Protein AF-A0A2N2TNE8-F1 (afdb_monomer_lite)

Secondary structure (DSSP, 8-state):
-EEEEEEETTEEEEEEEEETT--EEEEEE--SS---TT-SS-SS-TT-GGGSEEEEETTEEEEEEEEES--SSS--EEEEEEETTEEEEEEEEEPPSSTTSPPEEEEEESS-EEEEEEEETTEEEEEEEETTEEEEEEEES-SS-SS-EEEEE--TTS-HHHHHHHHHHHHHHHT-

pLDDT: mean 89.29, std 9.6, range [56.72, 98.25]

Sequence (176 aa):
MLTIRQRSVFSGFHYQVVNDSGTVLADLTWPNYAQARNARLKWHKPGSPDGDLKIEMPQGIYRIGFEFLTRAYANDVRFLLQQGDDVLAMAEVLFPKDGIKRHEIFLRHPLAGRLVRANRWARVRYLLESDGQVIGSIEEPHWFSMKRQLSIDLPNDMPVPVQTFLAFLVINSAFR

Structure (mmCIF, N/CA/C/O backbone):
data_AF-A0A2N2TNE8-F1
#
_entry.id   AF-A0A2N2TNE8-F1
#
loop_
_atom_site.group_PDB
_atom_site.id
_atom_site.type_symbol
_atom_site.label_atom_id
_atom_site.label_alt_id
_atom_site.label_comp_id
_atom_site.label_asym_id
_atom_site.label_entity_id
_atom_site.label_seq_id
_atom_site.pdbx_PDB_ins_code
_atom_site.Cartn_x
_atom_site.Cartn_y
_atom_site.Cartn_z
_atom_site.occupancy
_atom_site.B_iso_or_equiv
_atom_site.auth_seq_id
_atom_site.auth_comp_id
_atom_site.auth_asym_id
_atom_site.auth_atom_id
_atom_site.pdbx_PDB_model_num
ATOM 1 N N . MET A 1 1 ? -10.145 -1.047 14.096 1.00 89.50 1 MET A N 1
ATOM 2 C CA . MET A 1 1 ? -10.112 -0.325 12.808 1.00 89.50 1 MET A CA 1
ATOM 3 C C . MET A 1 1 ? -8.871 0.566 12.787 1.00 89.50 1 MET A C 1
ATOM 5 O O . MET A 1 1 ? -8.342 0.912 13.841 1.00 89.50 1 MET A O 1
ATOM 9 N N . LEU A 1 2 ? -8.326 0.860 11.605 1.00 95.75 2 LEU A N 1
ATOM 10 C CA . LEU A 1 2 ? -7.214 1.803 11.455 1.00 95.75 2 LEU A CA 1
ATOM 11 C C . LEU A 1 2 ? -7.673 3.021 10.660 1.00 95.75 2 LEU A C 1
ATOM 13 O O . LEU A 1 2 ? -8.580 2.947 9.833 1.00 95.75 2 LEU A O 1
ATOM 17 N N . THR A 1 3 ? -7.022 4.151 10.891 1.00 95.94 3 THR A N 1
ATOM 18 C CA . THR A 1 3 ? -7.197 5.357 10.086 1.00 95.94 3 THR A CA 1
ATOM 19 C C . THR A 1 3 ? -5.849 5.791 9.539 1.00 95.94 3 THR A C 1
ATOM 21 O O . THR A 1 3 ? -4.882 5.919 10.285 1.00 95.94 3 THR A O 1
ATOM 24 N N . ILE A 1 4 ? -5.787 6.069 8.240 1.00 95.06 4 ILE A N 1
ATOM 25 C CA . ILE A 1 4 ? -4.648 6.740 7.618 1.00 95.06 4 ILE A CA 1
ATOM 26 C C . ILE A 1 4 ? -5.025 8.173 7.310 1.00 95.06 4 ILE A C 1
ATOM 28 O O . ILE A 1 4 ? -6.012 8.430 6.632 1.00 95.06 4 ILE A O 1
ATOM 32 N N . ARG A 1 5 ? -4.234 9.123 7.795 1.00 93.25 5 ARG A N 1
ATOM 33 C CA . ARG A 1 5 ? -4.476 10.550 7.580 1.00 93.25 5 ARG A CA 1
ATOM 34 C C . ARG A 1 5 ? -3.229 11.233 7.068 1.00 93.25 5 ARG A C 1
ATOM 36 O O . ARG A 1 5 ? -2.135 10.994 7.569 1.00 93.25 5 ARG A O 1
ATOM 43 N N . GLN A 1 6 ? -3.394 12.115 6.098 1.00 92.56 6 GLN A N 1
ATOM 44 C CA . GLN A 1 6 ? -2.319 12.982 5.640 1.00 92.56 6 GLN A CA 1
ATOM 45 C C . GLN A 1 6 ? -1.803 13.799 6.831 1.00 92.56 6 GLN A C 1
ATOM 47 O O . GLN A 1 6 ? -2.600 14.282 7.632 1.00 92.56 6 GLN A O 1
ATOM 52 N N . ARG A 1 7 ? -0.490 13.960 7.002 1.00 89.94 7 ARG A N 1
ATOM 53 C CA . ARG A 1 7 ? 0.071 14.689 8.152 1.00 89.94 7 ARG A CA 1
ATOM 54 C C . ARG A 1 7 ? -0.228 16.185 8.049 1.00 89.94 7 ARG A C 1
ATOM 56 O O . ARG A 1 7 ? -0.694 16.794 9.014 1.00 89.94 7 ARG A O 1
ATOM 63 N N . SER A 1 8 ? -0.030 16.754 6.861 1.00 85.06 8 SER A N 1
ATOM 64 C CA . SER A 1 8 ? -0.192 18.180 6.562 1.00 85.06 8 SER A CA 1
ATOM 65 C C . SER A 1 8 ? -0.768 18.389 5.165 1.00 85.06 8 SER A C 1
ATOM 67 O O . SER A 1 8 ? -0.404 17.663 4.248 1.00 85.06 8 SER A O 1
ATOM 69 N N . VAL A 1 9 ? -1.591 19.425 4.981 1.00 78.00 9 VAL A N 1
ATOM 70 C CA . VAL A 1 9 ? -2.107 19.838 3.659 1.00 78.00 9 VAL A CA 1
ATOM 71 C C . VAL A 1 9 ? -0.988 20.274 2.704 1.00 78.00 9 VAL A C 1
ATOM 73 O O . VAL A 1 9 ? -1.128 20.167 1.492 1.00 78.00 9 VAL A O 1
ATOM 76 N N . PHE A 1 10 ? 0.154 20.701 3.255 1.00 76.00 10 PHE A N 1
ATOM 77 C CA . PHE A 1 10 ? 1.342 21.112 2.502 1.00 76.00 10 PHE A CA 1
ATOM 78 C C . PHE A 1 10 ? 2.277 19.944 2.154 1.00 76.00 10 PHE A C 1
ATOM 80 O O . PHE A 1 10 ? 3.270 20.138 1.462 1.00 76.00 10 PHE A O 1
ATOM 87 N N . SER A 1 11 ? 1.979 18.732 2.636 1.00 76.81 11 SER A N 1
ATOM 88 C CA . SER A 1 11 ? 2.728 17.518 2.311 1.00 76.81 11 SER A CA 1
ATOM 89 C C . SER A 1 11 ? 1.769 16.440 1.818 1.00 76.81 11 SER A C 1
ATOM 91 O O . SER A 1 11 ? 1.131 15.741 2.605 1.00 76.81 11 SER A O 1
ATOM 93 N N . GLY A 1 12 ? 1.658 16.298 0.494 1.00 77.25 12 GLY A N 1
ATOM 94 C CA . GLY A 1 12 ? 0.867 15.243 -0.162 1.00 77.25 12 GLY A CA 1
ATOM 95 C C . GLY A 1 12 ? 1.447 13.832 -0.012 1.00 77.25 12 GLY A C 1
ATOM 96 O O . GLY A 1 12 ? 0.840 12.867 -0.470 1.00 77.25 12 GLY A O 1
ATOM 97 N N . PHE A 1 13 ? 2.609 13.726 0.635 1.00 86.69 13 PHE A N 1
ATOM 98 C CA . PHE A 1 13 ? 3.526 12.590 0.598 1.00 86.69 13 PHE A CA 1
ATOM 99 C C . PHE A 1 13 ? 3.894 12.063 1.991 1.00 86.69 13 PHE A C 1
ATOM 101 O O . PHE A 1 13 ? 4.771 11.213 2.107 1.00 86.69 13 PHE A O 1
ATOM 108 N N . HIS A 1 14 ? 3.243 12.560 3.048 1.00 93.69 14 HIS A N 1
ATOM 109 C CA . HIS A 1 14 ? 3.429 12.089 4.422 1.00 93.69 14 HIS A CA 1
ATOM 110 C C . HIS A 1 14 ? 2.069 11.818 5.058 1.00 93.69 14 HIS A C 1
ATOM 112 O O . HIS A 1 14 ? 1.245 12.725 5.193 1.00 93.69 14 HIS A O 1
ATOM 118 N N . TYR A 1 15 ? 1.843 10.575 5.469 1.00 95.25 15 TYR A N 1
ATOM 119 C CA . TYR A 1 15 ? 0.641 10.111 6.144 1.00 95.25 15 TYR A CA 1
ATOM 120 C C . TYR A 1 15 ? 0.982 9.443 7.476 1.00 95.25 15 TYR A C 1
ATOM 122 O O . TYR A 1 15 ? 2.056 8.879 7.642 1.00 95.25 15 TYR A O 1
ATOM 130 N N . GLN A 1 16 ? 0.045 9.484 8.415 1.00 96.75 16 GLN A N 1
ATOM 131 C CA . GLN A 1 16 ? 0.116 8.787 9.694 1.00 96.75 16 GLN A CA 1
ATOM 132 C C . GLN A 1 16 ? -0.940 7.695 9.746 1.00 96.75 16 GLN A C 1
ATOM 134 O O . GLN A 1 16 ? -2.097 7.945 9.398 1.00 96.75 16 GLN A O 1
ATOM 139 N N . VAL A 1 17 ? -0.548 6.525 10.235 1.00 97.19 17 VAL A N 1
ATOM 140 C CA . VAL A 1 17 ? -1.446 5.425 10.584 1.00 97.19 17 VAL A CA 1
ATOM 141 C C . VAL A 1 17 ? -1.777 5.552 12.064 1.00 97.19 17 VAL A C 1
ATOM 143 O O . VAL A 1 17 ? -0.874 5.580 12.901 1.00 97.19 17 VAL A O 1
ATOM 146 N N . VAL A 1 18 ? -3.060 5.633 12.397 1.00 97.25 18 VAL A N 1
ATOM 147 C CA . VAL A 1 18 ? -3.547 5.699 13.777 1.00 97.25 18 VAL A CA 1
ATOM 148 C C . VAL A 1 18 ? -4.566 4.599 14.047 1.00 97.25 18 VAL A C 1
ATOM 150 O O . VAL A 1 18 ? -5.293 4.183 13.144 1.00 97.25 18 VAL A O 1
ATOM 153 N N . ASN A 1 19 ? -4.615 4.127 15.287 1.00 95.38 19 ASN A N 1
ATOM 154 C CA . ASN A 1 19 ? -5.663 3.218 15.750 1.00 95.38 19 ASN A CA 1
ATOM 155 C C . ASN A 1 19 ? -6.922 3.987 16.201 1.00 95.38 19 ASN A C 1
ATOM 157 O O . ASN A 1 19 ? -6.963 5.221 16.176 1.00 95.38 19 ASN A O 1
ATOM 161 N N . ASP A 1 20 ? -7.930 3.249 16.668 1.00 92.25 20 ASP A N 1
ATOM 162 C CA . ASP A 1 20 ? -9.203 3.808 17.142 1.00 92.25 20 ASP A CA 1
ATOM 163 C C . ASP A 1 20 ? -9.067 4.706 18.387 1.00 92.25 20 ASP A C 1
ATOM 165 O O . ASP A 1 20 ? -9.881 5.605 18.583 1.00 92.25 20 ASP A O 1
ATOM 169 N N . SER A 1 21 ? -8.018 4.528 19.204 1.00 94.38 21 SER A N 1
ATOM 170 C CA . SER A 1 21 ? -7.720 5.417 20.340 1.00 94.38 21 SER A CA 1
ATOM 171 C C . SER A 1 21 ? -6.971 6.693 19.936 1.00 94.38 21 SER A C 1
ATOM 173 O O . SER A 1 21 ? -6.662 7.521 20.791 1.00 94.38 21 SER A O 1
ATOM 175 N N . GLY A 1 22 ? -6.647 6.864 18.650 1.00 93.19 22 GLY A N 1
ATOM 176 C CA . GLY A 1 22 ? -5.883 8.000 18.132 1.00 93.19 22 GLY A CA 1
ATOM 177 C C . GLY A 1 22 ? -4.367 7.892 18.328 1.00 93.19 22 GLY A C 1
ATOM 178 O O . GLY A 1 22 ? -3.643 8.837 18.003 1.00 93.19 22 GLY A O 1
ATOM 179 N N . THR A 1 23 ? -3.870 6.757 18.821 1.00 96.31 23 THR A N 1
ATOM 180 C CA . THR A 1 23 ? -2.439 6.470 18.957 1.00 96.31 23 THR A CA 1
ATOM 181 C C . THR A 1 23 ? -1.819 6.283 17.577 1.00 96.31 23 THR A C 1
ATOM 183 O O . THR A 1 23 ? -2.334 5.523 16.755 1.00 96.31 23 THR A O 1
ATOM 186 N N . VAL A 1 24 ? -0.699 6.961 17.321 1.00 97.06 24 VAL A N 1
ATOM 187 C CA . VAL A 1 24 ? 0.070 6.794 16.082 1.00 97.06 24 VAL A CA 1
ATOM 188 C C . VAL A 1 24 ? 0.817 5.465 16.125 1.00 97.06 24 VAL A C 1
ATOM 190 O O . VAL A 1 24 ? 1.565 5.203 17.063 1.00 97.06 24 VAL A O 1
ATOM 193 N N . LEU A 1 25 ? 0.603 4.636 15.105 1.00 97.56 25 LEU A N 1
ATOM 194 C CA . LEU A 1 25 ? 1.254 3.337 14.939 1.00 97.56 25 LEU A CA 1
ATOM 195 C C . LEU A 1 25 ? 2.391 3.377 13.916 1.00 97.56 25 LEU A C 1
ATOM 197 O O . LEU A 1 25 ? 3.331 2.593 14.029 1.00 97.56 25 LEU A O 1
ATOM 201 N N . ALA A 1 26 ? 2.277 4.240 12.901 1.00 97.75 26 ALA A N 1
ATOM 202 C CA . ALA A 1 26 ? 3.266 4.341 11.838 1.00 97.75 26 ALA A CA 1
ATOM 203 C C . ALA A 1 26 ? 3.229 5.686 11.101 1.00 97.75 26 ALA A C 1
ATOM 205 O O . ALA A 1 26 ? 2.180 6.335 11.022 1.00 97.75 26 ALA A O 1
ATOM 206 N N . ASP A 1 27 ? 4.346 6.029 10.469 1.00 97.31 27 ASP A N 1
ATOM 207 C CA . ASP A 1 27 ? 4.467 7.104 9.485 1.00 97.31 27 ASP A CA 1
ATOM 208 C C . ASP A 1 27 ? 4.737 6.510 8.095 1.00 97.31 27 ASP A C 1
ATOM 210 O O . ASP A 1 27 ? 5.670 5.736 7.915 1.00 97.31 27 ASP A O 1
ATOM 214 N N . LEU A 1 28 ? 3.922 6.868 7.102 1.00 96.81 28 LEU A N 1
ATOM 215 C CA . LEU A 1 28 ? 4.097 6.505 5.696 1.00 96.81 28 LEU A CA 1
ATOM 216 C C . LEU A 1 28 ? 4.601 7.725 4.916 1.00 96.81 28 LEU A C 1
ATOM 218 O O . LEU A 1 28 ? 3.894 8.733 4.818 1.00 96.81 28 LEU A O 1
ATOM 222 N N . THR A 1 29 ? 5.779 7.607 4.307 1.00 95.19 29 THR A N 1
ATOM 223 C CA . THR A 1 29 ? 6.472 8.719 3.643 1.00 95.19 29 THR A CA 1
ATOM 224 C C . THR A 1 29 ? 6.957 8.323 2.250 1.00 95.19 29 THR A C 1
ATOM 226 O O . THR A 1 29 ? 7.603 7.287 2.074 1.00 95.19 29 THR A O 1
ATOM 229 N N . TRP A 1 30 ? 6.672 9.158 1.249 1.00 92.50 30 TRP A N 1
ATOM 230 C CA . TRP A 1 30 ? 7.237 9.016 -0.093 1.00 92.50 30 TRP A CA 1
ATOM 231 C C . TRP A 1 30 ? 8.607 9.701 -0.160 1.00 92.50 30 TRP A C 1
ATOM 233 O O . TRP A 1 30 ? 8.801 10.749 0.461 1.00 92.50 30 TRP A O 1
ATOM 243 N N . PRO A 1 31 ? 9.549 9.166 -0.951 1.00 89.19 31 PRO A N 1
ATOM 244 C CA . PRO A 1 31 ? 10.795 9.859 -1.233 1.00 89.19 31 PRO A CA 1
ATOM 245 C C . PRO A 1 31 ? 10.551 11.035 -2.187 1.00 89.19 31 PRO A C 1
ATOM 247 O O . PRO A 1 31 ? 9.605 11.030 -2.974 1.00 89.19 31 PRO A O 1
ATOM 250 N N . ASN A 1 32 ? 11.470 12.004 -2.191 1.00 84.62 32 ASN A N 1
ATOM 251 C CA . ASN A 1 32 ? 11.444 13.106 -3.163 1.00 84.62 32 ASN A CA 1
ATOM 252 C C . ASN A 1 32 ? 11.523 12.598 -4.614 1.00 84.62 32 ASN A C 1
ATOM 254 O O . ASN A 1 32 ? 10.891 13.156 -5.506 1.00 84.62 32 ASN A O 1
ATOM 258 N N . TYR A 1 33 ? 12.282 11.519 -4.837 1.00 85.69 33 TYR A N 1
ATOM 259 C CA . TYR A 1 33 ? 12.426 10.863 -6.134 1.00 85.69 33 TYR A CA 1
ATOM 260 C C . TYR A 1 33 ? 12.266 9.356 -5.964 1.00 85.69 33 TYR A C 1
ATOM 262 O O . TYR A 1 33 ? 13.212 8.662 -5.588 1.00 85.69 33 TYR A O 1
ATOM 270 N N . ALA A 1 34 ? 11.062 8.853 -6.234 1.00 90.00 34 ALA A N 1
ATOM 271 C CA . ALA A 1 34 ? 10.801 7.419 -6.248 1.00 90.00 34 ALA A CA 1
ATOM 272 C C . ALA A 1 34 ? 11.492 6.769 -7.458 1.00 90.00 34 ALA A C 1
ATOM 274 O O . ALA A 1 34 ? 11.449 7.307 -8.567 1.00 90.00 34 ALA A O 1
ATOM 275 N N . GLN A 1 35 ? 12.119 5.609 -7.263 1.00 91.19 35 GLN A N 1
ATOM 276 C CA . GLN A 1 35 ? 12.894 4.943 -8.311 1.00 91.19 35 GLN A CA 1
ATOM 277 C C . GLN A 1 35 ? 12.478 3.484 -8.471 1.00 91.19 35 GLN A C 1
ATOM 279 O O . GLN A 1 35 ? 12.605 2.689 -7.546 1.00 91.19 35 GLN A O 1
ATOM 284 N N . ALA A 1 36 ? 12.065 3.113 -9.686 1.00 90.94 36 ALA A N 1
ATOM 285 C CA . ALA A 1 36 ? 11.787 1.719 -10.002 1.00 90.94 36 ALA A CA 1
ATOM 286 C C . ALA A 1 36 ? 13.069 0.879 -9.887 1.00 90.94 36 ALA A C 1
ATOM 288 O O . ALA A 1 36 ? 14.131 1.266 -10.387 1.00 90.94 36 ALA A O 1
ATOM 289 N N . ARG A 1 37 ? 12.964 -0.320 -9.315 1.00 90.62 37 ARG A N 1
ATOM 290 C CA . ARG A 1 37 ? 14.097 -1.243 -9.127 1.00 90.62 37 ARG A CA 1
ATOM 291 C C . ARG A 1 37 ? 14.774 -1.624 -10.441 1.00 90.62 37 ARG A C 1
ATOM 293 O O . ARG A 1 37 ? 15.996 -1.757 -10.506 1.00 90.62 37 ARG A O 1
ATOM 300 N N . ASN A 1 38 ? 13.983 -1.715 -11.506 1.00 90.69 38 ASN A N 1
ATOM 301 C CA . ASN A 1 38 ? 14.423 -2.032 -12.860 1.00 90.69 38 ASN A CA 1
ATOM 302 C C . ASN A 1 38 ? 14.543 -0.799 -13.786 1.00 90.69 38 ASN A C 1
ATOM 304 O O . ASN A 1 38 ? 14.547 -0.946 -15.015 1.00 90.69 38 ASN A O 1
ATOM 308 N N . ALA A 1 39 ? 14.648 0.415 -13.227 1.00 87.19 39 ALA A N 1
ATOM 309 C CA . ALA A 1 39 ? 14.909 1.632 -13.997 1.00 87.19 39 ALA A CA 1
ATOM 310 C C . ALA A 1 39 ? 16.283 1.580 -14.693 1.00 87.19 39 ALA A C 1
ATOM 312 O O . ALA A 1 39 ? 17.275 1.134 -14.111 1.00 87.19 39 ALA A O 1
ATOM 313 N N . ARG A 1 40 ? 16.343 2.058 -15.947 1.00 84.69 40 ARG A N 1
ATOM 314 C CA . ARG A 1 40 ? 17.600 2.176 -16.715 1.00 84.69 40 ARG A CA 1
ATOM 315 C C . ARG A 1 40 ? 18.449 3.353 -16.239 1.00 84.69 40 ARG A C 1
ATOM 317 O O . ARG A 1 40 ? 19.643 3.193 -16.026 1.00 84.69 40 ARG A O 1
ATOM 324 N N . LEU A 1 41 ? 17.819 4.515 -16.074 1.00 84.62 41 LEU A N 1
ATOM 325 C CA . LEU A 1 41 ? 18.438 5.700 -15.490 1.00 84.62 41 LEU A CA 1
ATOM 326 C C . LEU A 1 41 ? 18.132 5.712 -13.998 1.00 84.62 41 LEU A C 1
ATOM 328 O O . LEU A 1 41 ? 16.975 5.555 -13.606 1.00 84.62 41 LEU A O 1
ATOM 332 N N . LYS A 1 42 ? 19.177 5.856 -13.185 1.00 86.19 42 LYS A N 1
ATOM 333 C CA . LYS A 1 42 ? 19.087 5.760 -11.732 1.00 86.19 42 LYS A CA 1
ATOM 334 C C . LYS A 1 42 ? 19.612 7.042 -11.094 1.00 86.19 42 LYS A C 1
ATOM 336 O O . LYS A 1 42 ? 20.762 7.407 -11.310 1.00 86.19 42 LYS A O 1
ATOM 341 N N . TRP A 1 43 ? 18.757 7.692 -10.316 1.00 88.38 43 TRP A N 1
ATOM 342 C CA . TRP A 1 43 ? 19.096 8.789 -9.410 1.00 88.38 43 TRP A CA 1
ATOM 343 C C . TRP A 1 43 ? 19.771 8.268 -8.139 1.00 88.38 43 TRP A C 1
ATOM 345 O O . TRP A 1 43 ? 20.717 8.869 -7.641 1.00 88.38 43 TRP A O 1
ATOM 355 N N . HIS A 1 44 ? 19.317 7.112 -7.652 1.00 88.50 44 HIS A N 1
ATOM 356 C CA . HIS A 1 44 ? 19.847 6.447 -6.464 1.00 88.50 44 HIS A CA 1
ATOM 357 C C . HIS A 1 44 ? 20.699 5.244 -6.848 1.00 88.50 44 HIS A C 1
ATOM 359 O O . HIS A 1 44 ? 20.399 4.541 -7.819 1.00 88.50 44 HIS A O 1
ATOM 365 N N . LYS A 1 45 ? 21.737 4.957 -6.054 1.00 85.62 45 LYS A N 1
ATOM 366 C CA . LYS A 1 45 ? 22.599 3.784 -6.266 1.00 85.62 45 LYS A CA 1
ATOM 367 C C . LYS A 1 45 ? 21.766 2.488 -6.295 1.00 85.62 45 LYS A C 1
ATOM 369 O O . LYS A 1 45 ? 20.767 2.393 -5.580 1.00 85.62 45 LYS A O 1
ATOM 374 N N . PRO A 1 46 ? 22.150 1.475 -7.095 1.00 78.56 46 PRO A N 1
ATOM 375 C CA . PRO A 1 46 ? 21.492 0.169 -7.068 1.00 78.56 46 PRO A CA 1
ATOM 376 C C . PRO A 1 46 ? 21.412 -0.393 -5.642 1.00 78.56 46 PRO A C 1
ATOM 378 O O . PRO A 1 46 ? 22.400 -0.353 -4.915 1.00 78.56 46 PRO A O 1
ATOM 381 N N . GLY A 1 47 ? 20.236 -0.884 -5.247 1.00 74.62 47 GLY A N 1
ATOM 382 C CA . GLY A 1 47 ? 19.995 -1.403 -3.896 1.00 74.62 47 GLY A CA 1
ATOM 383 C C . GLY A 1 47 ? 19.811 -0.336 -2.808 1.00 74.62 47 GLY A C 1
ATOM 384 O O . GLY A 1 47 ? 19.536 -0.700 -1.667 1.00 74.62 47 GLY A O 1
ATOM 385 N N . SER A 1 48 ? 19.924 0.961 -3.127 1.00 82.75 48 SER A N 1
ATOM 386 C CA . SER A 1 48 ? 19.638 2.016 -2.150 1.00 82.75 48 SER A CA 1
ATOM 387 C C . SER A 1 48 ? 18.143 2.042 -1.787 1.00 82.75 48 SER A C 1
ATOM 389 O O . SER A 1 48 ? 17.303 2.012 -2.692 1.00 82.75 48 SER A O 1
ATOM 391 N N . PRO A 1 49 ? 17.798 2.167 -0.490 1.00 82.06 49 PRO A N 1
ATOM 392 C CA . PRO A 1 49 ? 16.422 2.358 -0.037 1.00 82.06 49 PRO A CA 1
ATOM 393 C C . PRO A 1 49 ? 15.888 3.781 -0.278 1.00 8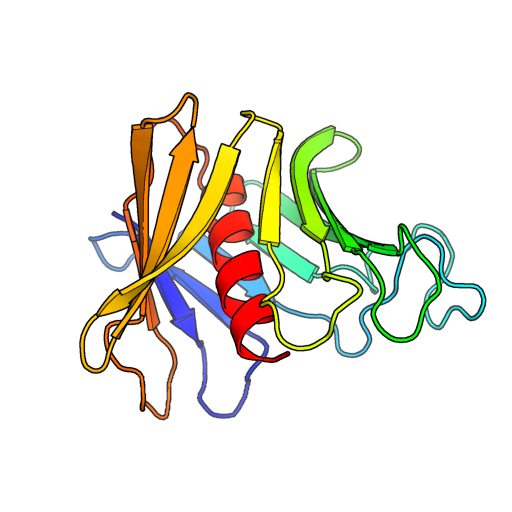2.06 49 PRO A C 1
ATOM 395 O O . PRO A 1 49 ? 14.729 4.048 0.026 1.00 82.06 49 PRO A O 1
ATOM 398 N N . ASP A 1 50 ? 16.700 4.713 -0.782 1.00 87.81 50 ASP A N 1
ATOM 399 C CA . ASP A 1 50 ? 16.322 6.130 -0.916 1.00 87.81 50 ASP A CA 1
ATOM 400 C C . ASP A 1 50 ? 15.276 6.382 -2.011 1.00 87.81 50 ASP A C 1
ATOM 402 O O . ASP A 1 50 ? 14.622 7.425 -2.023 1.00 87.81 50 ASP A O 1
ATOM 406 N N . GLY A 1 51 ? 15.111 5.420 -2.923 1.00 89.69 51 GLY A N 1
ATOM 407 C CA . GLY A 1 51 ? 14.077 5.432 -3.957 1.00 89.69 51 GLY A CA 1
ATOM 408 C C . GLY A 1 51 ? 12.772 4.740 -3.560 1.00 89.69 51 GLY A C 1
ATOM 409 O O . GLY A 1 51 ? 11.818 4.798 -4.341 1.00 89.69 51 GLY A O 1
ATOM 410 N N . ASP A 1 52 ? 12.729 4.103 -2.389 1.00 93.62 52 ASP A N 1
ATOM 411 C CA . ASP A 1 52 ? 11.565 3.380 -1.879 1.00 93.62 52 ASP A CA 1
ATOM 412 C C . ASP A 1 52 ? 10.719 4.292 -0.978 1.00 93.62 52 ASP A C 1
ATOM 414 O O . ASP A 1 52 ? 11.225 5.210 -0.324 1.00 93.62 52 ASP A O 1
ATOM 418 N N . LEU A 1 53 ? 9.416 4.018 -0.902 1.00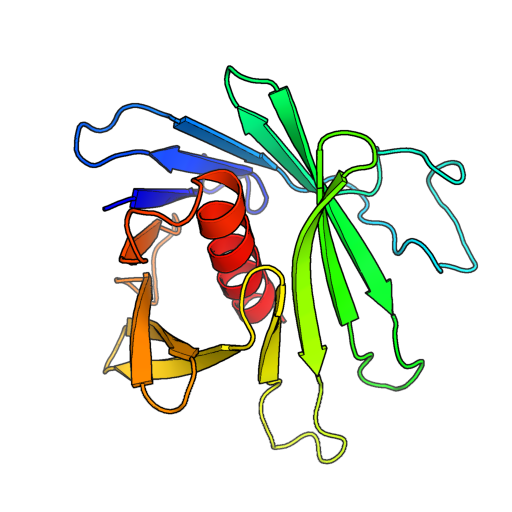 95.31 53 LEU A N 1
ATOM 419 C CA . LEU A 1 53 ? 8.584 4.602 0.147 1.00 95.31 53 LEU A CA 1
ATOM 420 C C . LEU A 1 53 ? 8.870 3.897 1.469 1.00 95.31 53 LEU A C 1
ATOM 422 O O . LEU A 1 53 ? 9.231 2.718 1.488 1.00 95.31 53 LEU A O 1
ATOM 426 N N . LYS A 1 54 ? 8.671 4.602 2.579 1.00 97.06 54 LYS A N 1
ATOM 427 C CA . LYS A 1 54 ? 8.977 4.097 3.918 1.00 97.06 54 LYS A CA 1
ATOM 428 C C . LYS A 1 54 ? 7.721 4.074 4.772 1.00 97.06 54 LYS A C 1
ATOM 430 O O . LYS A 1 54 ? 6.972 5.047 4.778 1.00 97.06 54 LYS A O 1
ATOM 435 N N . ILE A 1 55 ? 7.516 2.972 5.485 1.00 98.00 55 ILE A N 1
ATOM 436 C CA . ILE A 1 55 ? 6.614 2.897 6.633 1.00 98.00 55 ILE A CA 1
ATOM 437 C C . ILE A 1 55 ? 7.503 2.767 7.868 1.00 98.00 55 ILE A C 1
ATOM 439 O O . ILE A 1 55 ? 8.163 1.745 8.059 1.00 98.00 55 ILE A O 1
ATOM 443 N N . GLU A 1 56 ? 7.549 3.808 8.684 1.00 97.88 56 GLU A N 1
ATOM 444 C CA . GLU A 1 56 ? 8.317 3.848 9.924 1.00 97.88 56 GLU A CA 1
ATOM 445 C C . GLU A 1 56 ? 7.410 3.441 11.084 1.00 97.88 56 GLU A C 1
ATOM 447 O O . GLU A 1 56 ? 6.353 4.037 11.287 1.00 97.88 56 GLU A O 1
ATOM 452 N N . MET A 1 57 ? 7.806 2.409 11.826 1.00 97.19 57 MET A N 1
ATOM 453 C CA . MET A 1 57 ? 7.085 1.886 12.989 1.00 97.19 57 MET A CA 1
ATOM 454 C C . MET A 1 57 ? 8.051 1.691 14.166 1.00 97.19 57 MET A C 1
ATOM 456 O O . MET A 1 57 ? 9.255 1.549 13.936 1.00 97.19 57 MET A O 1
ATOM 460 N N . PRO A 1 58 ? 7.567 1.599 15.421 1.00 95.31 58 PRO A N 1
ATOM 461 C CA . PRO A 1 58 ? 8.431 1.342 16.578 1.00 95.31 58 PRO A CA 1
ATOM 462 C C . PRO A 1 58 ? 9.315 0.093 16.435 1.00 95.31 58 PRO A C 1
ATOM 464 O O . PRO A 1 58 ? 10.451 0.081 16.897 1.00 95.31 58 PRO A O 1
ATOM 467 N N . GLN A 1 59 ? 8.812 -0.947 15.765 1.00 93.25 59 GLN A N 1
ATOM 468 C CA . GLN A 1 59 ? 9.524 -2.206 15.531 1.00 93.25 59 GLN A CA 1
ATOM 469 C C . GLN A 1 59 ? 10.465 -2.200 14.312 1.00 93.25 59 GLN A C 1
ATOM 471 O O . GLN A 1 59 ? 11.125 -3.206 14.053 1.00 93.25 59 GLN A O 1
ATOM 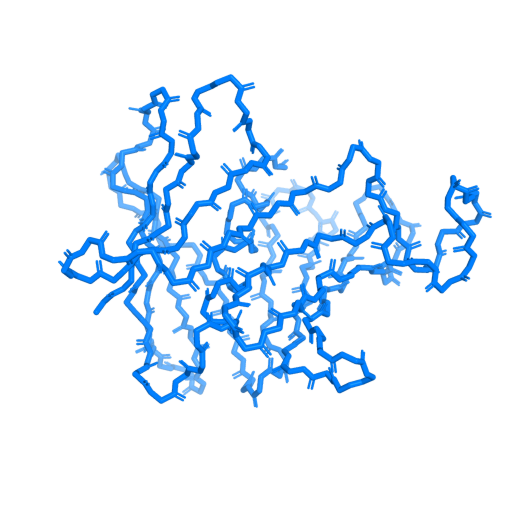476 N N . GLY A 1 60 ? 10.521 -1.112 13.538 1.00 95.88 60 GLY A N 1
ATOM 477 C CA . GLY A 1 60 ? 11.441 -0.982 12.410 1.00 95.88 60 GLY A CA 1
ATOM 478 C C . GLY A 1 60 ? 10.873 -0.254 11.195 1.00 95.88 60 GLY A C 1
ATOM 479 O O . GLY A 1 60 ? 9.758 0.269 11.199 1.00 95.88 60 GLY A O 1
ATOM 480 N N . ILE A 1 61 ? 11.682 -0.232 10.135 1.00 96.75 61 ILE A N 1
ATOM 481 C CA . ILE A 1 61 ? 11.358 0.423 8.867 1.00 96.75 61 ILE A CA 1
ATOM 482 C C . ILE A 1 61 ? 10.979 -0.634 7.837 1.00 96.75 61 ILE A C 1
ATOM 484 O O . ILE A 1 61 ? 11.766 -1.532 7.525 1.00 96.75 61 ILE A O 1
ATOM 488 N N . TYR A 1 62 ? 9.798 -0.465 7.257 1.00 98.12 62 TYR A N 1
ATOM 489 C CA . TYR A 1 62 ? 9.332 -1.230 6.112 1.00 98.12 62 TYR A CA 1
ATOM 490 C C . TYR A 1 62 ? 9.461 -0.382 4.852 1.00 98.12 62 TYR A C 1
ATOM 492 O O . TYR A 1 62 ? 9.287 0.838 4.880 1.00 98.12 62 TYR A O 1
ATOM 500 N N . ARG A 1 63 ? 9.774 -1.026 3.734 1.00 97.25 63 ARG A N 1
ATOM 501 C CA . ARG A 1 63 ? 10.033 -0.370 2.453 1.00 97.25 63 ARG A CA 1
ATOM 502 C C . ARG A 1 63 ? 9.019 -0.825 1.424 1.00 97.25 63 ARG A C 1
ATOM 504 O O . ARG A 1 63 ? 8.786 -2.024 1.291 1.00 97.25 63 ARG A O 1
ATOM 511 N N . ILE A 1 64 ? 8.450 0.123 0.689 1.00 97.56 64 ILE A N 1
ATOM 512 C CA . ILE A 1 64 ? 7.635 -0.159 -0.488 1.00 97.56 64 ILE A CA 1
ATOM 513 C C . ILE A 1 64 ? 8.454 0.211 -1.719 1.00 97.56 64 ILE A C 1
ATOM 515 O O . ILE A 1 64 ? 8.606 1.389 -2.052 1.00 97.56 64 ILE A O 1
ATOM 519 N N . GLY A 1 65 ? 8.979 -0.810 -2.386 1.00 95.44 65 GLY A N 1
ATOM 520 C CA . GLY A 1 65 ? 9.628 -0.669 -3.683 1.00 95.44 65 GLY A CA 1
ATOM 521 C C . GLY A 1 65 ? 8.668 -0.993 -4.820 1.00 95.44 65 GLY A C 1
ATOM 522 O O . GLY A 1 65 ? 7.622 -1.613 -4.613 1.00 95.44 65 GLY A O 1
ATOM 523 N N . PHE A 1 66 ? 9.034 -0.602 -6.038 1.00 94.44 66 PHE A N 1
ATOM 524 C CA . PHE A 1 66 ? 8.252 -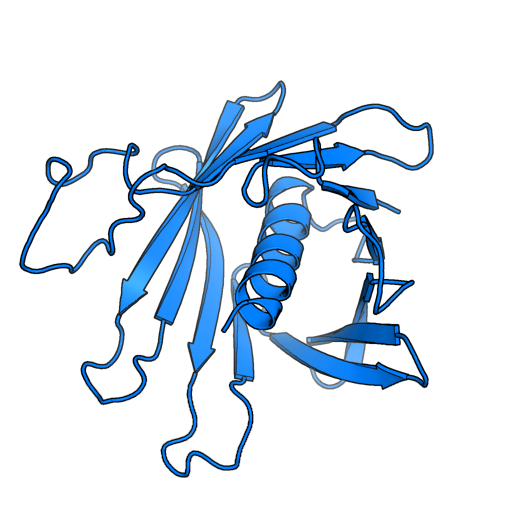0.938 -7.224 1.00 94.44 66 PHE A CA 1
ATOM 525 C C . PHE A 1 66 ? 9.115 -1.266 -8.440 1.00 94.44 66 PHE A C 1
ATOM 527 O O . PHE A 1 66 ? 10.270 -0.849 -8.547 1.00 94.44 66 PHE A O 1
ATOM 534 N N . GLU A 1 67 ? 8.540 -2.005 -9.379 1.00 93.38 67 GLU A N 1
ATOM 535 C CA . GLU A 1 67 ? 9.138 -2.332 -10.669 1.00 93.38 67 GLU A CA 1
ATOM 536 C C . GLU A 1 67 ? 8.095 -2.274 -11.784 1.00 93.38 67 GLU A C 1
ATOM 538 O O . GLU A 1 67 ? 6.913 -2.545 -11.572 1.00 93.38 67 GLU A O 1
ATOM 543 N N . PHE A 1 68 ? 8.537 -1.915 -12.987 1.00 92.50 68 PHE A N 1
ATOM 544 C CA . PHE A 1 68 ? 7.683 -1.954 -14.171 1.00 92.50 68 PHE A CA 1
ATOM 545 C C . PHE A 1 68 ? 7.676 -3.364 -14.764 1.00 92.50 68 PHE A C 1
ATOM 547 O O . PHE A 1 68 ? 8.742 -3.881 -15.101 1.00 92.50 68 PHE A O 1
ATOM 554 N N . LEU A 1 69 ? 6.501 -3.969 -14.920 1.00 91.00 69 LEU A N 1
ATOM 555 C CA . LEU A 1 69 ? 6.330 -5.288 -15.540 1.00 91.00 69 LEU A CA 1
ATOM 556 C C . LEU A 1 69 ? 6.269 -5.188 -17.066 1.00 91.00 69 LEU A C 1
ATOM 558 O O . LEU A 1 69 ? 6.783 -6.048 -17.777 1.00 91.00 69 LEU A O 1
ATOM 562 N N . THR A 1 70 ? 5.685 -4.105 -17.571 1.00 86.19 70 THR A N 1
ATOM 563 C CA . THR A 1 70 ? 5.628 -3.783 -18.997 1.00 86.19 70 THR A CA 1
ATOM 564 C C . THR A 1 70 ? 6.227 -2.404 -19.249 1.00 86.19 70 THR A C 1
ATOM 566 O O . THR A 1 70 ? 6.352 -1.581 -18.342 1.00 86.19 70 THR A O 1
ATOM 569 N N . ARG A 1 71 ? 6.685 -2.176 -20.484 1.00 72.00 71 ARG A N 1
ATOM 570 C CA . ARG A 1 71 ? 7.232 -0.893 -20.948 1.00 72.00 71 ARG A CA 1
ATOM 571 C C . ARG A 1 71 ? 6.406 -0.404 -22.128 1.00 72.00 71 ARG A C 1
ATOM 573 O O . ARG A 1 71 ? 6.811 -0.552 -23.277 1.00 72.00 71 ARG A O 1
ATOM 580 N N . ALA A 1 72 ? 5.217 0.090 -21.821 1.00 69.81 72 ALA A N 1
ATOM 581 C CA . ALA A 1 72 ? 4.226 0.582 -22.769 1.00 69.81 72 ALA A CA 1
ATOM 582 C C . ALA A 1 72 ? 3.799 2.012 -22.384 1.00 69.81 72 ALA A C 1
ATOM 584 O O . ALA A 1 72 ? 4.370 2.621 -21.482 1.00 69.81 72 ALA A O 1
ATOM 585 N N . TYR A 1 73 ? 2.808 2.572 -23.084 1.00 66.19 73 TYR A N 1
ATOM 586 C CA . TYR A 1 73 ? 2.259 3.894 -22.758 1.00 66.19 73 TYR A CA 1
ATOM 587 C C . TYR A 1 73 ? 1.734 3.962 -21.310 1.00 66.19 73 TYR A C 1
ATOM 589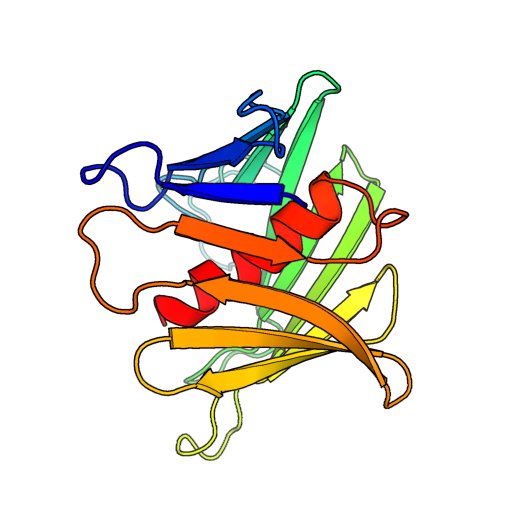 O O . TYR A 1 73 ? 1.992 4.930 -20.599 1.00 66.19 73 TYR A O 1
ATOM 597 N N . ALA A 1 74 ? 1.079 2.890 -20.854 1.00 74.81 74 ALA A N 1
ATOM 598 C CA . ALA A 1 74 ? 0.815 2.625 -19.446 1.00 74.81 74 ALA A CA 1
ATOM 599 C C . ALA A 1 74 ? 1.636 1.403 -19.019 1.00 74.81 74 ALA A C 1
ATOM 601 O O . ALA A 1 74 ? 1.582 0.362 -19.673 1.00 74.81 74 ALA A O 1
ATOM 602 N N . ASN A 1 75 ? 2.417 1.545 -17.950 1.00 83.12 75 ASN A N 1
ATOM 603 C CA . ASN A 1 75 ? 3.248 0.459 -17.442 1.00 83.12 75 ASN A CA 1
ATOM 604 C C . ASN A 1 75 ? 2.513 -0.256 -16.323 1.00 83.12 75 ASN A C 1
ATOM 606 O O . ASN A 1 75 ? 2.180 0.373 -15.318 1.00 83.12 75 ASN A O 1
ATOM 610 N N . ASP A 1 76 ? 2.353 -1.565 -16.464 1.00 91.69 76 ASP A N 1
ATOM 611 C CA . ASP A 1 76 ? 1.995 -2.430 -15.349 1.00 91.69 76 ASP A CA 1
ATOM 612 C C . ASP A 1 76 ? 3.075 -2.313 -14.274 1.00 91.69 76 ASP A C 1
ATOM 614 O O . ASP A 1 76 ? 4.275 -2.304 -14.574 1.00 91.69 76 ASP A O 1
ATOM 618 N N . VAL A 1 77 ? 2.658 -2.194 -13.018 1.00 93.69 77 VAL A N 1
ATOM 619 C CA . VAL A 1 77 ? 3.571 -1.961 -11.896 1.00 93.69 77 VAL A CA 1
ATOM 620 C C . VAL A 1 77 ? 3.395 -3.058 -10.868 1.00 93.69 77 VAL A C 1
ATOM 622 O O . VAL A 1 77 ? 2.278 -3.324 -10.434 1.00 93.69 77 VAL A O 1
ATOM 625 N N . ARG A 1 78 ? 4.497 -3.644 -10.411 1.00 96.19 78 ARG A N 1
ATOM 626 C CA . ARG A 1 78 ? 4.509 -4.463 -9.202 1.00 96.19 78 ARG A CA 1
ATOM 627 C C . ARG A 1 78 ? 5.065 -3.653 -8.048 1.00 96.19 78 ARG A C 1
ATOM 629 O O . ARG A 1 78 ? 6.123 -3.044 -8.176 1.00 96.19 78 ARG A O 1
ATOM 636 N N . PHE A 1 79 ? 4.359 -3.677 -6.928 1.00 97.25 79 PHE A N 1
ATOM 637 C CA . PHE A 1 79 ? 4.789 -3.115 -5.659 1.00 97.25 79 PHE A CA 1
ATOM 638 C C . PHE A 1 79 ? 5.113 -4.237 -4.676 1.00 97.25 79 PHE A C 1
ATOM 640 O O . PHE A 1 79 ? 4.403 -5.243 -4.610 1.00 97.25 79 PHE A O 1
ATOM 647 N N . LEU A 1 80 ? 6.175 -4.043 -3.903 1.00 97.50 80 LEU A N 1
ATOM 648 C CA . LEU A 1 80 ? 6.672 -4.990 -2.910 1.00 97.50 80 LEU A CA 1
ATOM 649 C C . LEU A 1 80 ? 6.809 -4.274 -1.573 1.00 97.50 80 LEU A C 1
ATOM 651 O O . LEU A 1 80 ? 7.521 -3.274 -1.499 1.00 97.50 80 LEU A O 1
ATOM 655 N N . LEU A 1 81 ? 6.165 -4.800 -0.534 1.00 98.25 81 LEU A N 1
ATOM 656 C CA . LEU A 1 81 ? 6.401 -4.416 0.854 1.00 98.25 81 LEU A CA 1
ATOM 657 C C . LEU A 1 81 ? 7.465 -5.338 1.447 1.00 98.25 81 LEU A C 1
ATOM 659 O O . LEU A 1 81 ? 7.295 -6.558 1.427 1.00 98.25 81 LEU A O 1
ATOM 663 N N . GLN A 1 82 ? 8.523 -4.762 2.013 1.00 97.25 82 GLN A N 1
ATOM 664 C CA . GLN A 1 82 ? 9.626 -5.520 2.598 1.00 97.25 82 GLN A CA 1
ATOM 665 C C . GLN A 1 82 ? 10.085 -4.992 3.953 1.00 97.25 82 GLN A C 1
ATOM 667 O O . GLN A 1 82 ? 10.044 -3.787 4.204 1.00 97.25 82 GLN A O 1
ATOM 672 N N . GLN A 1 83 ? 10.615 -5.890 4.780 1.00 96.31 83 GLN A N 1
ATOM 673 C CA . GLN A 1 83 ? 11.412 -5.573 5.966 1.00 96.31 83 GLN A CA 1
ATOM 674 C C . GLN A 1 83 ? 12.736 -6.331 5.861 1.00 96.31 83 GLN A C 1
ATOM 676 O O . GLN A 1 83 ? 12.740 -7.551 5.782 1.00 96.31 83 GLN A O 1
ATOM 681 N N . GLY A 1 84 ? 13.865 -5.617 5.804 1.00 91.62 84 GLY A N 1
ATOM 682 C CA . GLY A 1 84 ? 15.123 -6.263 5.410 1.00 91.62 84 GLY A CA 1
ATOM 683 C C . GLY A 1 84 ? 14.989 -6.880 4.013 1.00 91.62 84 GLY A C 1
ATOM 684 O O . GLY A 1 84 ? 14.574 -6.171 3.089 1.00 91.62 84 GLY A O 1
ATOM 685 N N . ASP A 1 85 ? 15.307 -8.167 3.890 1.00 90.88 85 ASP A N 1
ATOM 686 C CA . ASP A 1 85 ? 15.178 -8.941 2.648 1.00 90.88 85 ASP A CA 1
ATOM 687 C C . ASP A 1 85 ? 13.816 -9.649 2.515 1.00 90.88 85 ASP A C 1
ATOM 689 O O . ASP A 1 85 ? 13.433 -10.053 1.414 1.00 90.88 85 ASP A O 1
ATOM 693 N N . ASP A 1 86 ? 13.035 -9.716 3.597 1.00 95.00 86 ASP A N 1
ATOM 694 C CA . ASP A 1 86 ? 11.758 -10.423 3.628 1.00 95.00 86 ASP A CA 1
ATOM 695 C C . ASP A 1 86 ? 10.673 -9.651 2.878 1.00 95.00 86 ASP A C 1
ATOM 697 O O . ASP A 1 86 ? 10.437 -8.465 3.131 1.00 95.00 86 ASP A O 1
ATOM 701 N N . VAL A 1 87 ? 9.978 -10.333 1.963 1.00 96.69 87 VAL A N 1
ATOM 702 C CA . VAL A 1 87 ? 8.782 -9.814 1.286 1.00 96.69 87 VAL A CA 1
ATOM 703 C C . VAL A 1 87 ? 7.556 -10.156 2.116 1.00 96.69 87 VAL A C 1
ATOM 705 O O . VAL A 1 87 ? 7.215 -11.321 2.277 1.00 96.69 87 VAL A O 1
ATOM 708 N N . LEU A 1 88 ? 6.878 -9.123 2.610 1.00 97.62 88 LEU A N 1
ATOM 709 C CA . LEU A 1 88 ? 5.701 -9.254 3.473 1.00 97.62 88 LEU A CA 1
ATOM 710 C C . LEU A 1 88 ? 4.386 -9.099 2.708 1.00 97.62 88 LEU A C 1
ATOM 712 O O . LEU A 1 88 ? 3.354 -9.620 3.122 1.00 97.62 88 LEU A O 1
ATOM 716 N N . ALA A 1 89 ? 4.401 -8.352 1.602 1.00 98.19 89 ALA A N 1
ATOM 717 C CA . ALA A 1 89 ? 3.261 -8.237 0.700 1.00 98.19 89 ALA A CA 1
ATOM 718 C C . ALA A 1 89 ? 3.714 -7.910 -0.724 1.00 98.19 89 ALA A C 1
ATOM 720 O O . ALA A 1 89 ? 4.745 -7.270 -0.941 1.00 98.19 89 ALA A O 1
ATOM 721 N N . MET A 1 90 ? 2.911 -8.327 -1.698 1.00 98.25 90 MET A N 1
ATOM 722 C CA . MET A 1 90 ? 3.148 -8.056 -3.112 1.00 98.25 90 MET A CA 1
ATOM 723 C C . MET A 1 90 ? 1.829 -7.758 -3.803 1.00 98.25 90 MET A C 1
ATOM 725 O O . MET A 1 90 ? 0.893 -8.551 -3.708 1.00 98.25 90 MET A O 1
ATOM 729 N N . ALA A 1 91 ? 1.780 -6.656 -4.542 1.00 97.94 91 ALA A N 1
ATOM 730 C CA . ALA A 1 91 ? 0.626 -6.300 -5.350 1.00 97.94 91 ALA A CA 1
ATOM 731 C C . ALA A 1 91 ? 1.032 -5.892 -6.765 1.00 97.94 91 ALA A C 1
ATOM 733 O O . ALA A 1 91 ? 2.113 -5.350 -6.988 1.00 97.94 91 ALA A O 1
ATOM 734 N N . GLU A 1 92 ? 0.144 -6.128 -7.718 1.00 96.06 92 GLU A N 1
ATOM 735 C CA . GLU A 1 92 ? 0.300 -5.751 -9.116 1.00 96.06 92 GLU A CA 1
ATOM 736 C C . GLU A 1 92 ? -0.824 -4.797 -9.502 1.00 96.06 92 GLU A C 1
ATOM 738 O O . GLU A 1 92 ? -1.998 -5.084 -9.282 1.00 96.06 92 GLU A O 1
ATOM 743 N N . VAL A 1 93 ? -0.458 -3.657 -10.075 1.00 93.56 93 VAL A N 1
ATOM 744 C CA . VAL A 1 93 ? -1.382 -2.693 -10.663 1.00 93.56 93 VAL A CA 1
ATOM 745 C C . VAL A 1 93 ? -1.290 -2.851 -12.172 1.00 93.56 93 VAL A C 1
ATOM 747 O O . VAL A 1 93 ? -0.275 -2.484 -12.770 1.00 93.56 93 VAL A O 1
ATOM 750 N N . LEU A 1 94 ? -2.327 -3.440 -12.762 1.00 91.38 94 LEU A N 1
ATOM 751 C CA . LEU A 1 94 ? -2.383 -3.770 -14.181 1.00 91.38 94 LEU A CA 1
ATOM 752 C C . LEU A 1 94 ? -3.230 -2.746 -14.929 1.00 91.38 94 LEU A C 1
ATOM 754 O O . LEU A 1 94 ? -4.359 -2.447 -14.532 1.00 91.38 94 LEU A O 1
ATOM 758 N N . PHE A 1 95 ? -2.685 -2.217 -16.017 1.00 85.56 95 PHE A N 1
ATOM 759 C CA . PHE A 1 95 ? -3.337 -1.227 -16.856 1.00 85.56 95 PHE A CA 1
ATOM 760 C C . PHE A 1 95 ? -3.911 -1.911 -18.099 1.00 85.56 95 PHE A C 1
ATOM 762 O O . PHE A 1 95 ? -3.176 -2.510 -18.887 1.00 85.56 95 PHE A O 1
ATOM 769 N N . PRO A 1 96 ? -5.232 -1.835 -18.311 1.00 80.69 96 PRO A N 1
ATOM 770 C CA . PRO A 1 96 ? -5.838 -2.387 -19.508 1.00 80.69 96 PRO A CA 1
ATOM 771 C C . PRO A 1 96 ? -5.329 -1.644 -20.747 1.00 80.69 96 PRO A C 1
ATOM 773 O O . PRO A 1 96 ? -5.187 -0.422 -20.752 1.00 80.69 96 PRO A O 1
ATOM 776 N N . LYS A 1 97 ? -5.070 -2.404 -21.816 1.00 73.50 97 LYS A N 1
ATOM 777 C CA . LYS A 1 97 ? -4.553 -1.874 -23.089 1.00 73.50 97 LYS A CA 1
ATOM 778 C C . LYS A 1 97 ? -5.550 -0.941 -23.779 1.00 73.50 97 LYS A C 1
ATOM 780 O O . LYS A 1 97 ? -5.151 0.018 -24.433 1.00 73.50 97 LYS A O 1
ATOM 785 N N . ASP A 1 98 ? -6.837 -1.202 -23.574 1.00 71.31 98 ASP A N 1
ATOM 786 C CA . ASP A 1 98 ? -7.928 -0.353 -24.030 1.00 71.31 98 ASP A CA 1
ATOM 787 C C . ASP A 1 98 ? -8.140 0.727 -22.962 1.00 71.31 98 ASP A C 1
ATOM 789 O O . ASP A 1 98 ? -8.823 0.483 -21.964 1.00 71.31 98 ASP A O 1
ATOM 793 N N . GLY A 1 99 ? -7.526 1.904 -23.136 1.00 63.38 99 GLY A N 1
ATOM 794 C CA . GLY A 1 99 ? -7.420 2.993 -22.139 1.00 63.38 99 GLY A CA 1
ATOM 795 C C . GLY A 1 99 ? -8.730 3.583 -21.583 1.00 63.38 99 GLY A C 1
ATOM 796 O O . GLY A 1 99 ? -8.715 4.614 -20.921 1.00 63.38 99 GLY A O 1
ATOM 797 N N . ILE A 1 100 ? -9.865 2.942 -21.853 1.00 67.56 100 ILE A N 1
ATOM 798 C CA . ILE A 1 100 ? -11.193 3.224 -21.304 1.00 67.56 100 ILE A CA 1
ATOM 799 C C . ILE A 1 100 ? -11.398 2.496 -19.967 1.00 67.56 100 ILE A C 1
ATOM 801 O O . ILE A 1 100 ? -12.106 2.985 -19.083 1.00 67.56 100 ILE A O 1
ATOM 805 N N . LYS A 1 101 ? -10.803 1.309 -19.798 1.00 73.69 101 LYS A N 1
ATOM 806 C CA . LYS A 1 101 ? -10.942 0.536 -18.560 1.00 73.69 101 LYS A CA 1
ATOM 807 C C . LYS A 1 101 ? -10.010 1.099 -17.484 1.00 73.69 101 LYS A C 1
ATOM 809 O O . LYS A 1 101 ? -8.901 1.548 -17.756 1.00 73.69 101 LYS A O 1
ATOM 814 N N . ARG A 1 102 ? -10.469 1.067 -16.234 1.00 79.12 102 ARG A N 1
ATOM 815 C CA . ARG A 1 102 ? -9.637 1.443 -15.085 1.00 79.12 102 ARG A CA 1
ATOM 816 C C . ARG A 1 102 ? -8.592 0.364 -14.820 1.00 79.12 102 ARG A C 1
ATOM 818 O O . ARG A 1 102 ? -8.819 -0.800 -15.137 1.00 79.12 102 ARG A O 1
ATOM 825 N N . HIS A 1 103 ? -7.478 0.765 -14.218 1.00 85.81 103 HIS A N 1
ATOM 826 C CA . HIS A 1 103 ? -6.479 -0.183 -13.745 1.00 85.81 103 HIS A CA 1
ATOM 827 C C . HIS A 1 103 ? -7.062 -1.097 -12.660 1.00 85.81 103 HIS A C 1
ATOM 829 O O . HIS A 1 103 ? -7.960 -0.707 -11.907 1.00 85.81 103 HIS A O 1
ATOM 835 N N . GLU A 1 104 ? -6.525 -2.304 -12.572 1.00 90.44 104 GLU A N 1
ATOM 836 C CA . GLU A 1 104 ? -6.904 -3.309 -11.585 1.00 90.44 104 GLU A CA 1
ATOM 837 C C . GLU A 1 104 ? -5.747 -3.541 -10.616 1.00 90.44 104 GLU A C 1
ATOM 839 O O . GLU A 1 104 ? -4.586 -3.531 -11.019 1.00 90.44 104 GLU A O 1
ATOM 844 N N . ILE A 1 105 ? -6.056 -3.738 -9.333 1.00 95.00 105 ILE A N 1
ATOM 845 C CA . ILE A 1 105 ? -5.052 -3.948 -8.287 1.00 95.00 105 ILE A CA 1
ATOM 846 C C . ILE A 1 105 ? -5.203 -5.370 -7.751 1.00 95.00 105 ILE A C 1
ATOM 848 O O . ILE A 1 105 ? -6.180 -5.678 -7.069 1.00 95.00 105 ILE A O 1
ATOM 852 N N . PHE A 1 106 ? -4.227 -6.225 -8.032 1.00 96.31 106 PHE A N 1
ATOM 853 C CA . PHE A 1 106 ? -4.183 -7.612 -7.582 1.00 96.31 106 PHE A CA 1
ATOM 854 C C . PHE A 1 106 ? -3.219 -7.756 -6.414 1.00 96.31 106 PHE A C 1
ATOM 856 O O . PHE A 1 106 ? -2.039 -7.444 -6.542 1.00 96.31 106 PHE A O 1
ATOM 863 N N . LEU A 1 107 ? -3.705 -8.268 -5.290 1.00 96.81 107 LEU A N 1
ATOM 864 C CA . LEU A 1 107 ? -2.862 -8.722 -4.195 1.00 96.81 107 LEU A CA 1
ATOM 865 C C . LEU A 1 107 ? -2.410 -10.153 -4.501 1.00 96.81 107 LEU A C 1
ATOM 867 O O . LEU A 1 107 ? -3.224 -11.018 -4.821 1.00 96.81 107 LEU A O 1
ATOM 871 N N . ARG A 1 108 ? -1.102 -10.389 -4.460 1.00 96.44 108 ARG A N 1
ATOM 872 C CA . ARG A 1 108 ? -0.484 -11.691 -4.752 1.00 96.44 108 ARG A CA 1
ATOM 873 C C . ARG A 1 108 ? 0.077 -12.365 -3.502 1.00 96.44 108 ARG A C 1
ATOM 875 O O . ARG A 1 108 ? 0.225 -13.580 -3.488 1.00 96.44 108 ARG A O 1
ATOM 882 N N . HIS A 1 109 ? 0.419 -11.575 -2.488 1.00 95.56 109 HIS A N 1
ATOM 883 C CA . HIS A 1 109 ? 0.941 -12.021 -1.198 1.00 95.56 109 HIS A CA 1
ATOM 884 C C . HIS A 1 109 ? 0.542 -10.993 -0.117 1.00 95.56 109 HIS A C 1
ATOM 886 O O . HIS A 1 109 ? 0.592 -9.795 -0.421 1.00 95.56 109 HIS A O 1
ATOM 892 N N . PRO A 1 110 ? 0.160 -11.397 1.114 1.00 93.38 110 PRO A N 1
ATOM 893 C CA . PRO A 1 110 ? 0.167 -12.769 1.645 1.00 93.38 110 PRO A CA 1
ATOM 894 C C . PRO A 1 110 ? -0.986 -13.653 1.164 1.00 93.38 110 PRO A C 1
ATOM 896 O O . PRO A 1 110 ? -0.873 -14.872 1.212 1.00 93.38 110 PRO A O 1
ATOM 899 N N . LEU A 1 111 ? -2.057 -13.049 0.653 1.00 92.00 111 LEU A N 1
ATOM 900 C CA . LEU A 1 111 ? -3.215 -13.745 0.096 1.00 92.00 111 LEU A CA 1
ATOM 901 C C . LEU A 1 111 ? -3.419 -13.365 -1.372 1.00 92.00 111 LEU A C 1
ATOM 903 O O . LEU A 1 111 ? -3.011 -12.281 -1.803 1.00 92.00 111 LEU A O 1
ATOM 907 N N . ALA A 1 112 ? -4.059 -14.252 -2.130 1.00 95.19 112 ALA A N 1
ATOM 908 C CA . ALA A 1 112 ? -4.478 -13.974 -3.495 1.00 95.19 112 ALA A CA 1
ATOM 909 C C . ALA A 1 112 ? -5.811 -13.218 -3.467 1.00 95.19 112 ALA A C 1
ATOM 911 O O . ALA A 1 112 ? -6.841 -13.770 -3.102 1.00 95.19 112 ALA A O 1
ATOM 912 N N . GLY A 1 113 ? -5.795 -11.947 -3.857 1.00 95.56 113 GLY A N 1
ATOM 913 C CA . GLY A 1 113 ? -6.981 -11.105 -3.792 1.00 95.56 113 GLY A CA 1
ATOM 914 C C . GLY A 1 113 ? -6.956 -9.952 -4.780 1.00 95.56 113 GLY A C 1
ATOM 915 O O . GLY A 1 113 ? -6.032 -9.796 -5.582 1.00 95.56 113 GLY A O 1
ATOM 916 N N . ARG A 1 114 ? -7.986 -9.117 -4.726 1.00 96.12 114 ARG A N 1
ATOM 917 C CA . ARG A 1 114 ? -8.128 -7.941 -5.585 1.00 96.12 114 ARG A CA 1
ATOM 918 C C . ARG A 1 114 ? -8.707 -6.777 -4.796 1.00 96.12 114 ARG A C 1
ATOM 920 O O . ARG A 1 114 ? -9.656 -6.953 -4.041 1.00 96.12 114 ARG A O 1
ATOM 927 N N . LEU A 1 115 ? -8.161 -5.581 -4.998 1.00 94.75 115 LEU A N 1
ATOM 928 C CA . LEU A 1 115 ? -8.771 -4.341 -4.524 1.00 94.75 115 LEU A CA 1
ATOM 929 C C . LEU A 1 115 ? -9.679 -3.786 -5.622 1.00 94.75 115 LEU A C 1
ATOM 931 O O . LEU A 1 115 ? -9.213 -3.331 -6.669 1.00 94.75 115 LEU A O 1
ATOM 935 N N . VAL A 1 116 ? -10.985 -3.819 -5.375 1.00 92.06 116 VAL A N 1
ATOM 936 C CA . VAL A 1 116 ? -12.014 -3.373 -6.316 1.00 92.06 116 VAL A CA 1
ATOM 937 C C . VAL A 1 116 ? -12.592 -2.053 -5.859 1.00 92.06 116 VAL A C 1
ATOM 939 O O . VAL A 1 116 ? -13.069 -1.915 -4.735 1.00 92.06 116 VAL A O 1
ATOM 942 N N . ARG A 1 117 ? -12.594 -1.063 -6.748 1.00 88.94 117 ARG A N 1
ATOM 943 C CA . ARG A 1 117 ? -13.234 0.219 -6.467 1.00 88.94 117 ARG A CA 1
ATOM 944 C C . ARG A 1 117 ? -14.756 0.070 -6.516 1.00 88.94 117 ARG A C 1
ATOM 946 O O . ARG A 1 117 ? -15.327 -0.117 -7.586 1.00 88.94 117 ARG A O 1
ATOM 953 N N . ALA A 1 118 ? -15.408 0.243 -5.375 1.00 86.94 118 ALA A N 1
ATOM 954 C CA . ALA A 1 118 ? -16.856 0.301 -5.231 1.00 86.94 118 ALA A CA 1
ATOM 955 C C . ALA A 1 118 ? -17.262 1.750 -4.929 1.00 86.94 118 ALA A C 1
ATOM 957 O O . ALA A 1 118 ? -17.290 2.183 -3.779 1.00 86.94 118 ALA A O 1
ATOM 958 N N . ASN A 1 119 ? -17.542 2.543 -5.965 1.00 73.62 119 ASN A N 1
ATOM 959 C CA . ASN A 1 119 ? -17.965 3.930 -5.764 1.00 73.62 119 ASN A CA 1
ATOM 960 C C . ASN A 1 119 ? -19.311 3.982 -5.022 1.00 73.62 119 ASN A C 1
ATOM 962 O O . ASN A 1 119 ? -20.279 3.348 -5.440 1.00 73.62 119 ASN A O 1
ATOM 966 N N . ARG A 1 120 ? -19.391 4.794 -3.965 1.00 67.94 120 ARG A N 1
ATOM 967 C CA . ARG A 1 120 ? -20.656 5.240 -3.368 1.00 67.94 120 ARG A CA 1
ATOM 968 C C . ARG A 1 120 ? -20.778 6.745 -3.568 1.00 67.94 120 ARG A C 1
ATOM 970 O O . ARG A 1 120 ? -19.775 7.431 -3.729 1.00 67.94 120 ARG A O 1
ATOM 977 N N . TRP A 1 121 ? -22.004 7.256 -3.615 1.00 65.50 121 TRP A N 1
ATOM 978 C CA . TRP A 1 121 ? -22.270 8.680 -3.835 1.00 65.50 121 TRP A CA 1
ATOM 979 C C . TRP A 1 121 ? -21.387 9.546 -2.912 1.00 65.50 121 TRP A C 1
ATOM 981 O O . TRP A 1 121 ? -21.419 9.369 -1.696 1.00 65.50 121 TRP A O 1
ATOM 991 N N . ALA A 1 122 ? -20.551 10.412 -3.502 1.00 70.50 122 ALA A N 1
ATOM 992 C CA . ALA A 1 122 ? -19.584 11.287 -2.819 1.00 70.50 122 ALA A CA 1
ATOM 993 C C . ALA A 1 122 ? -18.468 10.604 -1.984 1.00 70.50 122 ALA A C 1
ATOM 995 O O . ALA A 1 122 ? -17.763 11.288 -1.239 1.00 70.50 122 ALA A O 1
ATOM 996 N N . ARG A 1 123 ? -18.256 9.286 -2.102 1.00 78.19 123 ARG A N 1
ATOM 997 C CA . ARG A 1 123 ? -17.210 8.553 -1.364 1.00 78.19 123 ARG A CA 1
ATOM 998 C C . ARG A 1 123 ? -16.431 7.606 -2.258 1.00 78.19 123 ARG A C 1
ATOM 1000 O O . ARG A 1 123 ? -16.989 6.946 -3.140 1.00 78.19 123 ARG A O 1
ATOM 1007 N N . VAL A 1 124 ? -15.135 7.493 -1.998 1.00 85.25 124 VAL A N 1
ATOM 1008 C CA . VAL A 1 124 ? -14.286 6.525 -2.691 1.00 85.25 124 VAL A CA 1
ATOM 1009 C C . VAL A 1 124 ? -14.067 5.347 -1.757 1.00 85.25 124 VAL A C 1
ATOM 1011 O O . VAL A 1 124 ? -13.388 5.475 -0.746 1.00 85.25 124 VAL A O 1
ATOM 1014 N N . ARG A 1 125 ? -14.647 4.193 -2.093 1.00 91.06 125 ARG A N 1
ATOM 1015 C CA . ARG A 1 125 ? -14.464 2.953 -1.339 1.00 91.06 125 ARG A CA 1
ATOM 1016 C C . ARG A 1 125 ? -13.800 1.902 -2.216 1.00 91.06 125 ARG A C 1
ATOM 1018 O O . ARG A 1 125 ? -14.140 1.747 -3.389 1.00 91.06 125 ARG A O 1
ATOM 1025 N N . TYR A 1 126 ? -12.861 1.184 -1.628 1.00 93.44 126 TYR A N 1
ATOM 1026 C CA . TYR A 1 126 ? -12.223 0.007 -2.190 1.00 93.44 126 TYR A CA 1
ATOM 1027 C C . TYR A 1 126 ? -12.581 -1.195 -1.326 1.00 93.44 126 TYR A C 1
ATOM 1029 O O . TYR A 1 126 ? -12.574 -1.104 -0.100 1.00 93.44 126 TYR A O 1
ATOM 1037 N N . LEU A 1 127 ? -12.929 -2.303 -1.964 1.00 95.25 127 LEU A N 1
ATOM 1038 C CA . LEU A 1 127 ? -13.226 -3.578 -1.326 1.00 95.25 127 LEU A CA 1
ATOM 1039 C C . LEU A 1 127 ? -12.056 -4.519 -1.583 1.00 95.25 127 LEU A C 1
ATOM 1041 O O . LEU A 1 127 ? -11.588 -4.609 -2.718 1.00 95.25 127 LEU A O 1
ATOM 1045 N N . LEU A 1 128 ? -11.584 -5.195 -0.542 1.00 96.75 128 LEU A N 1
ATOM 1046 C CA . LEU A 1 128 ? -10.639 -6.292 -0.685 1.00 96.75 128 LEU A CA 1
ATOM 1047 C C . LEU A 1 128 ? -11.438 -7.578 -0.891 1.00 96.75 128 LEU A C 1
ATOM 1049 O O . LEU A 1 128 ? -12.156 -8.013 0.009 1.00 96.75 128 LEU A O 1
ATOM 1053 N N . GLU A 1 129 ? -11.316 -8.159 -2.077 1.00 96.88 129 GLU A N 1
ATOM 1054 C CA . GLU A 1 129 ? -11.919 -9.436 -2.448 1.00 96.88 129 GLU A CA 1
ATOM 1055 C C . GLU A 1 129 ? -10.865 -10.550 -2.398 1.00 96.88 129 GLU A C 1
ATOM 1057 O O . GLU A 1 129 ? -9.765 -10.376 -2.924 1.00 96.88 129 GLU A O 1
ATOM 1062 N N . SER A 1 130 ? -11.203 -11.694 -1.805 1.00 95.75 130 SER A N 1
ATOM 1063 C CA . SER A 1 130 ? -10.422 -12.941 -1.815 1.00 95.75 130 SER A CA 1
ATOM 1064 C C . SER A 1 130 ? -11.385 -14.109 -1.981 1.00 95.75 130 SER A C 1
ATOM 1066 O O . SER A 1 130 ? -12.450 -14.103 -1.370 1.00 95.75 130 SER A O 1
ATOM 1068 N N . ASP A 1 131 ? -11.051 -15.084 -2.828 1.00 93.00 131 ASP A N 1
ATOM 1069 C CA . ASP A 1 131 ? -11.870 -16.290 -3.056 1.00 93.00 131 ASP A CA 1
ATOM 1070 C C . ASP A 1 131 ? -13.357 -16.000 -3.354 1.00 93.00 131 ASP A C 1
ATOM 1072 O O . ASP A 1 131 ? -14.269 -16.700 -2.918 1.00 93.00 131 ASP A O 1
ATOM 1076 N N . GLY A 1 132 ? -13.612 -14.918 -4.099 1.00 90.12 132 GLY A N 1
ATOM 1077 C CA . GLY A 1 132 ? -14.962 -14.480 -4.469 1.00 90.12 132 GLY A CA 1
ATOM 1078 C C . GLY A 1 132 ? -15.755 -13.797 -3.348 1.00 90.12 132 GLY A C 1
ATOM 1079 O O . GLY A 1 132 ? -16.924 -13.476 -3.553 1.00 90.12 132 GLY A O 1
ATOM 1080 N N . GLN A 1 133 ? -15.147 -13.545 -2.187 1.00 94.56 133 GLN A N 1
ATOM 1081 C CA . GLN A 1 133 ? -15.777 -12.891 -1.041 1.00 94.56 133 GLN A CA 1
ATOM 1082 C C . GLN A 1 133 ? -15.101 -11.564 -0.707 1.00 94.56 133 GLN A C 1
ATOM 1084 O O . GLN A 1 133 ? -13.890 -11.411 -0.843 1.00 94.56 133 GLN A O 1
ATOM 1089 N N . VAL A 1 134 ? -15.886 -10.601 -0.225 1.00 96.50 134 VAL A N 1
ATOM 1090 C CA . VAL A 1 134 ? -15.354 -9.349 0.326 1.00 96.50 134 VAL A CA 1
ATOM 1091 C C . VAL A 1 134 ? -14.906 -9.604 1.761 1.00 96.50 134 VAL A C 1
ATOM 1093 O O . VAL A 1 134 ? -15.729 -9.931 2.611 1.00 96.50 134 VAL A O 1
ATOM 1096 N N . ILE A 1 135 ? -13.616 -9.415 2.030 1.00 96.50 135 ILE A N 1
ATOM 1097 C CA . ILE A 1 135 ? -12.997 -9.662 3.343 1.00 96.50 135 ILE A CA 1
ATOM 1098 C C . ILE A 1 135 ? -12.613 -8.374 4.081 1.00 96.50 135 ILE A C 1
ATOM 1100 O O . ILE A 1 135 ? -12.192 -8.418 5.231 1.00 96.50 135 ILE A O 1
ATOM 1104 N N . GLY A 1 136 ? -12.741 -7.219 3.429 1.00 96.25 136 GLY A N 1
ATOM 1105 C CA . GLY A 1 136 ? -12.461 -5.930 4.047 1.00 96.25 136 GLY A CA 1
ATOM 1106 C C . GLY A 1 136 ? -12.684 -4.759 3.101 1.00 96.25 136 GLY A C 1
ATOM 1107 O O . GLY A 1 136 ? -13.035 -4.926 1.929 1.00 96.25 136 GLY A O 1
ATOM 1108 N N . SER A 1 137 ? -12.486 -3.546 3.603 1.00 95.88 137 SER A N 1
ATOM 1109 C CA . SER A 1 137 ? -12.614 -2.327 2.821 1.00 95.88 137 SER A CA 1
ATOM 1110 C C . SER A 1 137 ? -11.720 -1.185 3.296 1.00 95.88 137 SER A C 1
ATOM 1112 O O . SER A 1 137 ? -11.329 -1.097 4.457 1.00 95.88 137 SER A O 1
ATOM 1114 N N . ILE A 1 138 ? -11.413 -0.289 2.362 1.00 95.12 138 ILE A N 1
ATOM 1115 C CA . ILE A 1 138 ? -10.705 0.967 2.592 1.00 95.12 138 ILE A CA 1
ATOM 1116 C C . ILE A 1 138 ? -11.589 2.081 2.033 1.00 95.12 138 ILE A C 1
ATOM 1118 O O . ILE A 1 138 ? -11.947 2.056 0.855 1.00 95.12 138 ILE A O 1
ATOM 1122 N N . GLU A 1 139 ? -11.969 3.045 2.863 1.00 92.94 139 GLU A N 1
ATOM 1123 C CA . GLU A 1 139 ? -12.896 4.117 2.495 1.00 92.94 139 GLU A CA 1
ATOM 1124 C C . GLU A 1 139 ? -12.271 5.486 2.731 1.00 92.94 139 GLU A C 1
ATOM 1126 O O . GLU A 1 139 ? -11.794 5.787 3.819 1.00 92.94 139 GLU A O 1
ATOM 1131 N N . GLU A 1 140 ? -12.328 6.342 1.719 1.00 88.25 140 GLU A N 1
ATOM 1132 C CA . GLU A 1 140 ? -12.141 7.777 1.863 1.00 88.25 140 GLU A CA 1
ATOM 1133 C C . GLU A 1 140 ? -13.530 8.425 2.016 1.00 88.25 140 GLU A C 1
ATOM 1135 O O . GLU A 1 140 ? -14.302 8.472 1.046 1.00 88.25 140 GLU A O 1
ATOM 1140 N N . PRO A 1 141 ? -13.888 8.896 3.228 1.00 76.69 141 PRO A N 1
ATOM 1141 C CA . PRO A 1 141 ? -15.247 9.325 3.546 1.00 76.69 141 PRO A CA 1
ATOM 1142 C C . PRO A 1 141 ? -15.644 10.634 2.855 1.00 76.69 141 PRO A C 1
ATOM 1144 O O . PRO A 1 141 ? -16.834 10.917 2.737 1.00 76.69 141 PRO A O 1
ATOM 1147 N N . HIS A 1 142 ? -14.671 11.423 2.387 1.00 71.50 142 HIS A N 1
ATOM 1148 C CA . HIS A 1 142 ? -14.903 12.701 1.720 1.00 71.50 142 HIS A CA 1
ATOM 1149 C C . HIS A 1 142 ? -14.080 12.774 0.435 1.00 71.50 142 HIS A C 1
ATOM 1151 O O . HIS A 1 142 ? -12.856 12.827 0.486 1.00 71.50 142 HIS A O 1
ATOM 1157 N N . TRP A 1 143 ? -14.751 12.823 -0.719 1.00 61.00 143 TRP A N 1
ATOM 1158 C CA . TRP A 1 143 ? -14.082 13.003 -2.014 1.00 61.00 143 TRP A CA 1
ATOM 1159 C C . TRP A 1 143 ? -13.429 14.388 -2.183 1.00 61.00 143 TRP A C 1
ATOM 1161 O O . TRP A 1 143 ? -12.546 14.544 -3.022 1.00 61.00 143 TRP A O 1
ATOM 1171 N N . PHE A 1 144 ? -13.851 15.379 -1.387 1.00 61.44 144 PHE A N 1
ATOM 1172 C CA . PHE A 1 144 ? -13.275 16.721 -1.343 1.00 61.44 144 PHE A CA 1
ATOM 1173 C C . PHE A 1 144 ? -12.921 17.086 0.104 1.00 61.44 144 PHE A C 1
ATOM 1175 O O . PHE A 1 144 ? -13.790 17.430 0.906 1.00 61.44 144 PHE A O 1
ATOM 1182 N N . SER A 1 145 ? -11.640 17.000 0.456 1.00 67.00 145 SER A N 1
ATOM 1183 C CA . SER A 1 145 ? -11.096 17.566 1.690 1.00 67.00 145 SER A CA 1
ATOM 1184 C C . SER A 1 145 ? -9.707 18.145 1.417 1.00 67.00 145 SER A C 1
ATOM 1186 O O . SER A 1 145 ? -8.966 17.638 0.578 1.00 67.00 145 SER A O 1
ATOM 1188 N N . MET A 1 146 ? -9.325 19.203 2.140 1.00 72.56 146 MET A N 1
ATOM 1189 C CA . MET A 1 146 ? -7.955 19.736 2.058 1.00 72.56 146 MET A CA 1
ATOM 1190 C C . MET A 1 146 ? -6.914 18.767 2.645 1.00 72.56 146 MET A C 1
ATOM 1192 O O . MET A 1 146 ? -5.726 18.892 2.362 1.00 72.56 146 MET A O 1
ATOM 1196 N N . LYS A 1 147 ? -7.355 17.821 3.484 1.00 83.50 147 LYS A N 1
ATOM 1197 C CA . LYS A 1 147 ? -6.518 16.864 4.211 1.00 83.50 147 LYS A CA 1
ATOM 1198 C C . LYS A 1 147 ? -7.122 15.471 4.086 1.00 83.50 147 LYS A C 1
ATOM 1200 O O . LYS A 1 147 ? -8.187 15.212 4.656 1.00 83.50 147 LYS A O 1
ATOM 1205 N N . ARG A 1 148 ? -6.459 14.582 3.348 1.00 87.31 148 ARG A N 1
ATOM 1206 C CA . ARG A 1 148 ? -6.982 13.236 3.078 1.00 87.31 148 ARG A CA 1
ATOM 1207 C C . ARG A 1 148 ? -7.017 12.386 4.343 1.00 87.31 148 ARG A C 1
ATOM 1209 O O . ARG A 1 148 ? -6.094 12.431 5.163 1.00 87.31 148 ARG A O 1
ATOM 1216 N N . GLN A 1 149 ? -8.068 11.588 4.471 1.00 91.31 149 GLN A N 1
ATOM 1217 C CA . GLN A 1 149 ? -8.228 10.602 5.531 1.00 91.31 149 GLN A CA 1
ATOM 1218 C C . GLN A 1 149 ? -8.907 9.363 4.955 1.00 91.31 149 GLN A C 1
ATOM 1220 O O . GLN A 1 149 ? -9.867 9.485 4.205 1.00 91.31 149 GLN A O 1
ATOM 1225 N N . LEU A 1 150 ? -8.408 8.184 5.304 1.00 92.88 150 LEU A N 1
ATOM 1226 C CA . LEU A 1 150 ? -8.937 6.895 4.896 1.00 92.88 150 LEU A CA 1
ATOM 1227 C C . LEU A 1 150 ? -9.213 6.059 6.145 1.00 92.88 150 LEU A C 1
ATOM 1229 O O . LEU A 1 150 ? -8.359 5.960 7.025 1.00 92.88 150 LEU A O 1
ATOM 1233 N N . SER A 1 151 ? -10.386 5.444 6.203 1.00 94.69 151 SER A N 1
ATOM 1234 C CA . SER A 1 151 ? -10.731 4.409 7.175 1.00 94.69 151 SER A CA 1
ATOM 1235 C C . SER A 1 151 ? -10.391 3.043 6.590 1.00 94.69 151 SER A C 1
ATOM 1237 O O . SER A 1 151 ? -10.697 2.767 5.430 1.00 94.69 151 SER A O 1
ATOM 1239 N N . ILE A 1 152 ? -9.738 2.203 7.385 1.00 96.31 152 ILE A N 1
ATOM 1240 C CA . ILE A 1 152 ? -9.244 0.886 6.992 1.00 96.31 152 ILE A CA 1
ATOM 1241 C C . ILE A 1 152 ? -9.911 -0.145 7.895 1.00 96.31 152 ILE A C 1
ATOM 1243 O O . ILE A 1 152 ? -9.654 -0.203 9.102 1.00 96.31 152 ILE A O 1
ATOM 1247 N N . ASP A 1 153 ? -10.767 -0.947 7.278 1.00 96.19 153 ASP A N 1
ATOM 1248 C CA . ASP A 1 153 ? -11.49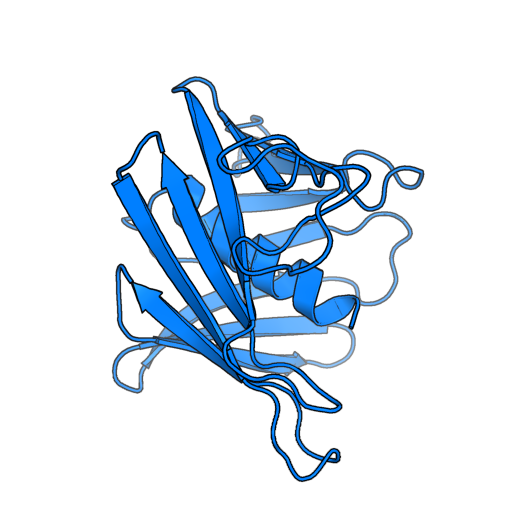7 -2.046 7.892 1.00 96.19 153 ASP A CA 1
ATOM 1249 C C . ASP A 1 153 ? -11.093 -3.341 7.183 1.00 96.19 153 ASP A C 1
ATOM 1251 O O . ASP A 1 153 ? -11.724 -3.779 6.223 1.00 96.19 153 ASP A O 1
ATOM 1255 N N . LEU A 1 154 ? -9.941 -3.877 7.576 1.00 96.12 154 LEU A N 1
ATOM 1256 C CA . LEU A 1 154 ? -9.348 -5.097 7.032 1.00 96.12 154 LEU A CA 1
ATOM 1257 C C . LEU A 1 154 ? -9.295 -6.172 8.130 1.00 96.12 154 LEU A C 1
ATOM 1259 O O . LEU A 1 154 ? -9.403 -5.824 9.309 1.00 96.12 154 LEU A O 1
ATOM 1263 N N . PRO A 1 155 ? -9.107 -7.459 7.777 1.00 94.69 155 PRO A N 1
ATOM 1264 C CA . PRO A 1 155 ? -9.008 -8.535 8.760 1.00 94.69 155 PRO A CA 1
ATOM 1265 C C . PRO A 1 155 ? -7.994 -8.228 9.872 1.00 94.69 155 PRO A C 1
ATOM 1267 O O . PRO A 1 155 ? -6.884 -7.766 9.604 1.00 94.69 155 PRO A O 1
ATOM 1270 N N . ASN A 1 156 ? -8.379 -8.466 11.130 1.00 88.62 156 ASN A N 1
ATOM 1271 C CA . ASN A 1 156 ? -7.570 -8.097 12.302 1.00 88.62 156 ASN A CA 1
ATOM 1272 C C . ASN A 1 156 ? -6.260 -8.895 12.420 1.00 88.62 156 ASN A C 1
ATOM 1274 O O . ASN A 1 156 ? -5.323 -8.448 13.078 1.00 88.62 156 ASN A O 1
ATOM 1278 N N . ASP A 1 157 ? -6.201 -10.072 11.806 1.00 92.56 157 ASP A N 1
ATOM 1279 C CA . ASP A 1 157 ? -5.012 -10.915 11.685 1.00 92.56 157 ASP A CA 1
ATOM 1280 C C . ASP A 1 157 ? -4.028 -10.406 10.616 1.00 92.56 157 ASP A C 1
ATOM 1282 O O . ASP A 1 157 ? -2.862 -10.802 10.613 1.00 92.56 157 ASP A O 1
ATOM 1286 N N . MET A 1 158 ? -4.448 -9.483 9.742 1.00 95.44 158 MET A N 1
ATOM 1287 C CA . MET A 1 158 ? -3.560 -8.836 8.782 1.00 95.44 158 MET A CA 1
ATOM 1288 C C . MET A 1 158 ? -2.619 -7.852 9.498 1.00 95.44 158 MET A C 1
ATOM 1290 O O . MET A 1 158 ? -3.089 -6.895 10.120 1.00 95.44 158 MET A O 1
ATOM 1294 N N . PRO A 1 159 ? -1.287 -7.992 9.370 1.00 95.88 159 PRO A N 1
ATOM 1295 C CA . PRO A 1 159 ? -0.352 -7.099 10.047 1.00 95.88 159 PRO A CA 1
ATOM 1296 C C . PRO A 1 159 ? -0.509 -5.633 9.621 1.00 95.88 159 PRO A C 1
ATOM 1298 O O . PRO A 1 159 ? -0.712 -5.331 8.443 1.00 95.88 159 PRO A O 1
ATOM 1301 N N . VAL A 1 160 ? -0.317 -4.702 10.563 1.00 96.69 160 VAL A N 1
ATOM 1302 C CA . VAL A 1 160 ? -0.393 -3.245 10.318 1.00 96.69 160 VAL A CA 1
ATOM 1303 C C . VAL A 1 160 ? 0.459 -2.775 9.121 1.00 96.69 160 VAL A C 1
ATOM 1305 O O . VAL A 1 160 ? -0.057 -1.977 8.332 1.00 96.69 160 VAL A O 1
ATOM 1308 N N . PRO A 1 161 ? 1.703 -3.263 8.895 1.00 97.50 161 PRO A N 1
ATOM 1309 C CA . PRO A 1 161 ? 2.464 -2.914 7.691 1.00 97.50 161 PRO A CA 1
ATOM 1310 C C . PRO A 1 161 ? 1.743 -3.277 6.385 1.00 97.50 161 PRO A C 1
ATOM 1312 O O . PRO A 1 161 ? 1.747 -2.492 5.440 1.00 97.50 161 PRO A O 1
ATOM 1315 N N . VAL A 1 162 ? 1.080 -4.439 6.339 1.00 97.44 162 VAL A N 1
ATOM 1316 C CA . VAL A 1 162 ? 0.343 -4.918 5.159 1.00 97.44 162 VAL A CA 1
ATOM 1317 C C . VAL A 1 162 ? -0.920 -4.084 4.950 1.00 97.44 162 VAL A C 1
ATOM 1319 O O . VAL A 1 162 ? -1.171 -3.630 3.836 1.00 97.44 162 VAL A O 1
ATOM 1322 N N . GLN A 1 163 ? -1.668 -3.785 6.017 1.00 97.56 163 GLN A N 1
ATOM 1323 C CA . GLN A 1 163 ? -2.827 -2.886 5.939 1.00 97.56 163 GLN A CA 1
ATOM 1324 C C . GLN A 1 163 ? -2.428 -1.490 5.425 1.00 97.56 163 GLN A C 1
ATOM 1326 O O . GLN A 1 163 ? -3.085 -0.920 4.551 1.00 97.56 163 GLN A O 1
ATOM 1331 N N . THR A 1 164 ? -1.300 -0.966 5.913 1.00 97.50 164 THR A N 1
ATOM 1332 C CA . THR A 1 164 ? -0.730 0.322 5.483 1.00 97.50 164 THR A CA 1
ATOM 1333 C C . THR A 1 164 ? -0.302 0.287 4.016 1.00 97.50 164 THR A C 1
ATOM 1335 O O . THR A 1 164 ? -0.565 1.231 3.272 1.00 97.50 164 THR A O 1
ATOM 1338 N N . PHE A 1 165 ? 0.298 -0.817 3.568 1.00 97.75 165 PHE A N 1
ATOM 1339 C CA . PHE A 1 165 ? 0.649 -1.040 2.168 1.00 97.75 165 PHE A CA 1
ATOM 1340 C C . PHE A 1 165 ? -0.580 -1.055 1.246 1.00 97.75 165 PHE A C 1
ATOM 1342 O O . PHE A 1 165 ? -0.563 -0.409 0.199 1.00 97.75 165 PHE A O 1
ATOM 1349 N N . LEU A 1 166 ? -1.674 -1.714 1.637 1.00 96.88 166 LEU A N 1
ATOM 1350 C CA . LEU A 1 166 ? -2.912 -1.706 0.846 1.00 96.88 166 LEU A CA 1
ATOM 1351 C C . LEU A 1 166 ? -3.522 -0.304 0.745 1.00 96.88 166 LEU A C 1
ATOM 1353 O O . LEU A 1 166 ? -3.968 0.108 -0.327 1.00 96.88 166 LEU A O 1
ATOM 1357 N N . ALA A 1 167 ? -3.488 0.465 1.830 1.00 95.50 167 ALA A N 1
ATOM 1358 C CA . ALA A 1 167 ? -3.929 1.852 1.804 1.00 95.50 167 ALA A CA 1
ATOM 1359 C C . ALA A 1 167 ? -3.023 2.744 0.943 1.00 95.50 167 ALA A C 1
ATOM 1361 O O . ALA A 1 167 ? -3.530 3.603 0.222 1.00 95.50 167 ALA A O 1
ATOM 1362 N N . PHE A 1 168 ? -1.706 2.507 0.934 1.00 95.31 168 PHE A N 1
ATOM 1363 C CA . PHE A 1 168 ? -0.795 3.144 -0.018 1.00 95.31 168 PHE A CA 1
ATOM 1364 C C . PHE A 1 168 ? -1.240 2.902 -1.470 1.00 95.31 168 PHE A C 1
ATOM 1366 O O . PHE A 1 168 ? -1.301 3.858 -2.243 1.00 95.31 168 PHE A O 1
ATOM 1373 N N . LEU A 1 169 ? -1.592 1.666 -1.843 1.00 94.94 169 LEU A N 1
ATOM 1374 C CA . LEU A 1 169 ? -2.038 1.350 -3.207 1.00 94.94 169 LEU A CA 1
ATOM 1375 C C . LEU A 1 169 ? -3.286 2.152 -3.588 1.00 94.94 169 LEU A C 1
ATOM 1377 O O . LEU A 1 169 ? -3.347 2.699 -4.688 1.00 94.94 169 LEU A O 1
ATOM 1381 N N . VAL A 1 170 ? -4.241 2.280 -2.662 1.00 92.31 170 VAL A N 1
ATOM 1382 C CA . VAL A 1 170 ? -5.453 3.095 -2.833 1.00 92.31 170 VAL A CA 1
ATOM 1383 C C . VAL A 1 170 ? -5.120 4.581 -3.004 1.00 92.31 170 VAL A C 1
ATOM 1385 O O . VAL A 1 170 ? -5.644 5.237 -3.906 1.00 92.31 170 VAL A O 1
ATOM 1388 N N . ILE A 1 171 ? -4.225 5.121 -2.173 1.00 90.31 171 ILE A N 1
ATOM 1389 C CA . ILE A 1 171 ? -3.788 6.522 -2.252 1.00 90.31 171 ILE A CA 1
ATOM 1390 C C . ILE A 1 171 ? -3.084 6.786 -3.587 1.00 90.31 171 ILE A C 1
ATOM 1392 O O . ILE A 1 171 ? -3.427 7.744 -4.278 1.00 90.31 171 ILE A O 1
ATOM 1396 N N . ASN A 1 172 ? -2.140 5.923 -3.971 1.00 88.25 172 ASN A N 1
ATOM 1397 C CA . ASN A 1 172 ? -1.360 6.031 -5.203 1.00 88.25 172 ASN A CA 1
ATOM 1398 C C . ASN A 1 172 ? -2.229 5.873 -6.462 1.00 88.25 172 ASN A C 1
ATOM 1400 O O . ASN A 1 172 ? -2.017 6.576 -7.445 1.00 88.25 172 ASN A O 1
ATOM 1404 N N . SER A 1 173 ? -3.230 4.993 -6.412 1.00 82.31 173 SER A N 1
ATOM 1405 C CA . SER A 1 173 ? -4.252 4.816 -7.451 1.00 82.31 173 SER A CA 1
ATOM 1406 C C . SER A 1 173 ? -5.091 6.078 -7.669 1.00 82.31 173 SER A C 1
ATOM 1408 O O . SER A 1 173 ? -5.480 6.366 -8.794 1.00 82.31 173 SER A O 1
ATOM 1410 N N . ALA A 1 174 ? -5.348 6.859 -6.615 1.00 69.19 174 ALA A N 1
ATOM 1411 C CA . ALA A 1 174 ? -6.153 8.076 -6.709 1.00 69.19 174 ALA A CA 1
ATOM 1412 C C . ALA A 1 174 ? -5.417 9.269 -7.349 1.00 69.19 174 ALA A C 1
ATOM 1414 O O . ALA A 1 174 ? -6.074 10.209 -7.788 1.00 69.19 174 ALA A O 1
ATOM 1415 N N . PHE A 1 175 ? -4.080 9.253 -7.383 1.00 58.62 175 PHE A N 1
ATOM 1416 C CA . PHE A 1 175 ? -3.255 10.325 -7.959 1.00 58.62 175 PHE A CA 1
ATOM 1417 C C . PHE A 1 175 ? -2.832 10.071 -9.418 1.00 58.62 175 PHE A C 1
ATOM 1419 O O . PHE A 1 175 ? -2.112 10.895 -9.982 1.00 58.62 175 PHE A O 1
ATOM 1426 N N . ARG A 1 176 ? -3.233 8.943 -10.018 1.00 56.72 176 ARG A N 1
ATOM 1427 C CA . ARG A 1 176 ? -2.907 8.552 -11.398 1.00 56.72 176 ARG A CA 1
ATOM 1428 C C . ARG A 1 176 ? -4.159 8.470 -12.257 1.00 56.72 176 ARG A C 1
ATOM 1430 O O . ARG A 1 176 ? -4.046 8.847 -13.439 1.00 56.72 176 ARG A O 1
#

Foldseek 3Di:
DKKWKAPDLVDLFWIFIADPVRDTFWIKGAAPAADAQPDPDDPDDRPDLNNWIWIQGPVGIKTWHKHFPDDDPDTWMKIFIDDPPDTQWIKIFAQDPPNVDATWIFTPPPATWTWDFDDDVQKTKTFTGHPNDGQWIKIFPGPDDSMTMIDTGHDPPRDPSVSVVVVVVVSVSVVD

Radius of gyration: 15.74 Å; chains: 1; bounding box: 45×37×44 Å